Protein AF-A0A1G7SC97-F1 (afdb_monomer_lite)

pLDDT: mean 84.57, std 20.46, range [35.0, 98.56]

Structure (mmCIF, N/CA/C/O backbone):
data_AF-A0A1G7SC97-F1
#
_entry.id   AF-A0A1G7SC97-F1
#
loop_
_atom_site.group_PDB
_atom_site.id
_atom_site.type_symbol
_atom_site.label_atom_id
_atom_site.label_alt_id
_atom_site.label_comp_id
_atom_site.label_asym_id
_atom_site.label_entity_id
_atom_site.label_seq_id
_atom_site.pdbx_PDB_ins_code
_atom_site.Cartn_x
_atom_site.Cartn_y
_atom_site.Cartn_z
_atom_site.occupancy
_atom_site.B_iso_or_equiv
_atom_site.auth_seq_id
_atom_site.auth_comp_id
_atom_site.auth_asym_id
_atom_site.auth_atom_id
_atom_site.pdbx_PDB_model_num
ATOM 1 N N . MET A 1 1 ? -31.244 -41.397 -65.726 1.00 45.50 1 MET A N 1
ATOM 2 C CA . MET A 1 1 ? -30.270 -41.874 -66.732 1.00 45.50 1 MET A CA 1
ATOM 3 C C . MET A 1 1 ? -29.448 -40.687 -67.194 1.00 45.50 1 MET A C 1
ATOM 5 O O . MET A 1 1 ? -30.045 -39.699 -67.590 1.00 45.50 1 MET A O 1
ATOM 9 N N . GLY A 1 2 ? -28.119 -40.789 -67.113 1.00 42.47 2 GLY A N 1
ATOM 10 C CA . GLY A 1 2 ? -27.189 -39.851 -67.749 1.00 42.47 2 GLY A CA 1
ATOM 11 C C . GLY A 1 2 ? -26.474 -38.883 -66.805 1.00 42.47 2 GLY A C 1
ATOM 12 O O . GLY A 1 2 ? -26.835 -37.718 -66.735 1.00 42.47 2 GLY A O 1
ATOM 13 N N . ALA A 1 3 ? -25.412 -39.345 -66.145 1.00 48.16 3 ALA A N 1
ATOM 14 C CA . ALA A 1 3 ? -24.219 -38.509 -65.983 1.00 48.16 3 ALA A CA 1
ATOM 15 C C . ALA A 1 3 ? -23.240 -38.919 -67.090 1.00 48.16 3 ALA A C 1
ATOM 17 O O . ALA A 1 3 ? -23.137 -40.118 -67.371 1.00 48.16 3 ALA A O 1
ATOM 18 N N . PRO A 1 4 ? -22.608 -37.966 -67.789 1.00 48.81 4 PRO A N 1
ATOM 19 C CA . PRO A 1 4 ? -21.133 -37.889 -67.763 1.00 48.81 4 PRO A CA 1
ATOM 20 C C . PRO A 1 4 ? -20.636 -36.432 -68.017 1.00 48.81 4 PRO A C 1
ATOM 22 O O . PRO A 1 4 ? -21.432 -35.579 -68.378 1.00 48.81 4 PRO A O 1
ATOM 25 N N . VAL A 1 5 ? -19.383 -35.974 -67.915 1.00 43.50 5 VAL A N 1
ATOM 26 C CA . VAL A 1 5 ? -18.067 -36.399 -67.404 1.00 43.50 5 VAL A CA 1
ATOM 27 C C . VAL A 1 5 ? -17.163 -35.144 -67.414 1.00 43.50 5 VAL A C 1
ATOM 29 O O . VAL A 1 5 ? -17.285 -34.298 -68.290 1.00 43.50 5 VAL A O 1
ATOM 32 N N . ARG A 1 6 ? -16.216 -35.095 -66.467 1.00 40.78 6 ARG A N 1
ATOM 33 C CA . ARG A 1 6 ? -14.830 -34.573 -66.552 1.00 40.78 6 ARG A CA 1
ATOM 34 C C . ARG A 1 6 ? -14.534 -33.266 -67.325 1.00 40.78 6 ARG A C 1
ATOM 36 O O . ARG A 1 6 ? -14.323 -33.284 -68.528 1.00 40.78 6 ARG A O 1
ATOM 43 N N . GLY A 1 7 ? -14.180 -32.242 -66.541 1.00 35.00 7 GLY A N 1
ATOM 44 C CA . GLY A 1 7 ? -12.769 -31.904 -66.288 1.00 35.00 7 GLY A CA 1
ATOM 45 C C . GLY A 1 7 ? -12.198 -30.689 -67.020 1.00 35.00 7 GLY A C 1
ATOM 46 O O . GLY A 1 7 ? -12.177 -30.687 -68.240 1.00 35.00 7 GLY A O 1
ATOM 47 N N . LEU A 1 8 ? -11.605 -29.736 -66.281 1.00 45.12 8 LEU A N 1
ATOM 48 C CA . LEU A 1 8 ? -10.393 -29.025 -66.715 1.00 45.12 8 LEU A CA 1
ATOM 49 C C . LEU A 1 8 ? -9.742 -28.201 -65.581 1.00 45.12 8 LEU A C 1
ATOM 51 O O . LEU A 1 8 ? -10.321 -27.250 -65.080 1.00 45.12 8 LEU A O 1
ATOM 55 N N . ARG A 1 9 ? -8.504 -28.597 -65.262 1.00 41.25 9 ARG A N 1
ATOM 56 C CA . ARG A 1 9 ? -7.301 -27.789 -64.973 1.00 41.25 9 ARG A CA 1
ATOM 57 C C . ARG A 1 9 ? -7.308 -26.752 -63.841 1.00 41.25 9 ARG A C 1
ATOM 59 O O . ARG A 1 9 ? -7.982 -25.733 -63.870 1.00 41.25 9 ARG A O 1
ATOM 66 N N . SER A 1 10 ? -6.366 -26.997 -62.933 1.00 38.25 10 SER A N 1
ATOM 67 C CA . SER A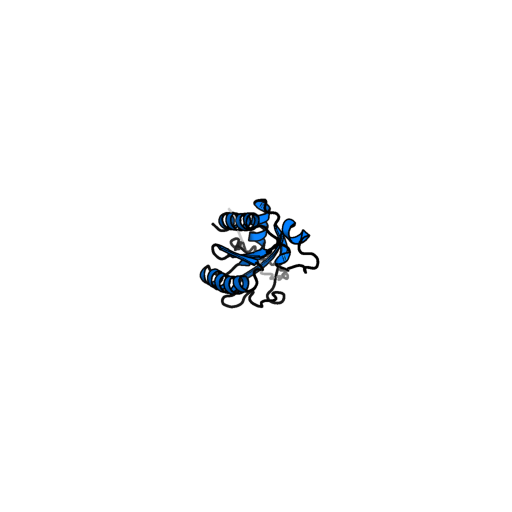 1 10 ? -5.750 -26.068 -61.994 1.00 38.25 10 SER A CA 1
ATOM 68 C C . SER A 1 10 ? -5.490 -24.679 -62.582 1.00 38.25 10 SER A C 1
ATOM 70 O O . SER A 1 10 ? -4.837 -24.552 -63.617 1.00 38.25 10 SER A O 1
ATOM 72 N N . ALA A 1 11 ? -5.878 -23.652 -61.834 1.00 43.97 11 ALA A N 1
ATOM 73 C CA . ALA A 1 11 ? -5.220 -22.356 -61.839 1.00 43.97 11 ALA A CA 1
ATOM 74 C C . ALA A 1 11 ? -4.991 -21.957 -60.378 1.00 43.97 11 ALA A C 1
ATOM 76 O O . ALA A 1 11 ? -5.922 -21.656 -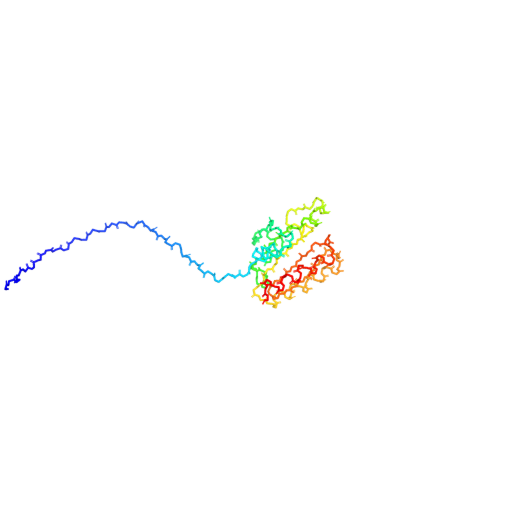59.636 1.00 43.97 11 ALA A O 1
ATOM 77 N N . VAL A 1 12 ? -3.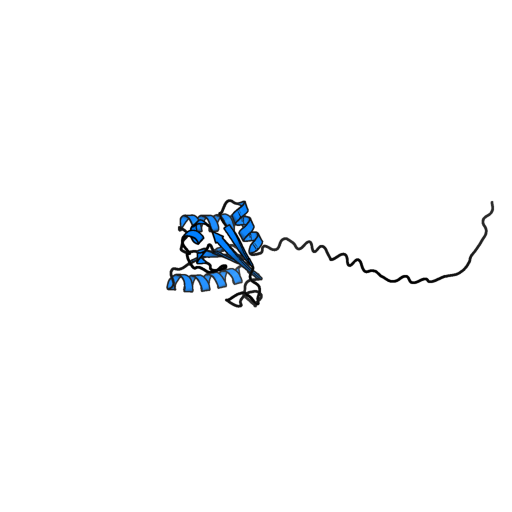729 -22.032 -59.964 1.00 39.34 12 VAL A N 1
ATOM 78 C CA . VAL A 1 12 ? -3.233 -21.388 -58.752 1.00 39.34 12 VAL A CA 1
ATOM 79 C C . VAL A 1 12 ? -3.274 -19.888 -59.019 1.00 39.34 12 VAL A C 1
ATOM 81 O O . VAL A 1 12 ? -2.605 -19.413 -59.932 1.00 39.34 12 VAL A O 1
ATOM 84 N N . VAL A 1 13 ? -4.034 -19.146 -58.220 1.00 38.53 13 VAL A N 1
ATOM 85 C CA . VAL A 1 13 ? -3.832 -17.706 -58.057 1.00 38.53 13 VAL A CA 1
ATOM 86 C C . VAL A 1 13 ? -3.667 -17.463 -56.568 1.00 38.53 13 VAL A C 1
ATOM 88 O O . VAL A 1 13 ? -4.617 -17.532 -55.792 1.00 38.53 13 VAL A O 1
ATOM 91 N N . ALA A 1 14 ? -2.416 -17.237 -56.177 1.00 37.06 14 ALA A N 1
ATOM 92 C CA . ALA A 1 14 ? -2.077 -16.656 -54.896 1.00 37.06 14 ALA A CA 1
ATOM 93 C C . ALA A 1 14 ? -2.588 -15.210 -54.880 1.00 37.06 14 ALA A C 1
ATOM 95 O O . ALA A 1 14 ? -2.211 -14.416 -55.741 1.00 37.06 14 ALA A O 1
ATOM 96 N N . VAL A 1 15 ? -3.417 -14.867 -53.896 1.00 40.69 15 VAL A N 1
ATOM 97 C CA . VAL A 1 15 ? -3.619 -13.474 -53.499 1.00 40.69 15 VAL A CA 1
ATOM 98 C C . VAL A 1 15 ? -3.151 -13.321 -52.060 1.00 40.69 15 VAL A C 1
ATOM 100 O O . VAL A 1 15 ? -3.475 -14.105 -51.172 1.00 40.69 15 VAL A O 1
ATOM 103 N N . VAL A 1 16 ? -2.301 -12.315 -51.932 1.00 38.59 16 VAL A N 1
ATOM 104 C CA . VAL A 1 16 ? -1.516 -11.846 -50.802 1.00 38.59 16 VAL A CA 1
ATOM 105 C C . VAL A 1 16 ? -2.351 -11.646 -49.535 1.00 38.59 16 VAL A C 1
ATOM 107 O O . VAL A 1 16 ? -3.460 -11.120 -49.566 1.00 38.59 16 VAL A O 1
ATOM 110 N N . ALA A 1 17 ? -1.754 -12.042 -48.413 1.00 42.88 17 ALA A N 1
ATOM 111 C CA . ALA A 1 17 ? -2.237 -11.816 -47.064 1.00 42.88 17 ALA A CA 1
ATOM 112 C C . ALA A 1 17 ? -2.363 -10.320 -46.732 1.00 42.88 17 ALA A C 1
ATOM 114 O O . ALA A 1 17 ? -1.406 -9.562 -46.879 1.00 42.88 17 ALA A O 1
ATOM 115 N N . VAL A 1 18 ? -3.496 -9.929 -46.151 1.00 48.12 18 VAL A N 1
ATOM 116 C CA . VAL A 1 18 ? -3.516 -8.879 -45.130 1.00 48.12 18 VAL A CA 1
ATOM 117 C C . VAL A 1 18 ? -3.868 -9.586 -43.835 1.00 48.12 18 VAL A C 1
ATOM 119 O O . VAL A 1 18 ? -4.987 -10.060 -43.645 1.00 48.12 18 VAL A O 1
ATOM 122 N N . GLY A 1 19 ? -2.851 -9.747 -42.994 1.00 44.97 19 GLY A N 1
ATOM 123 C CA . GLY A 1 19 ? -2.968 -10.375 -41.693 1.00 44.97 19 GLY A CA 1
ATOM 124 C C . GLY A 1 19 ? -3.908 -9.576 -40.806 1.00 44.97 19 GLY A C 1
ATOM 125 O O . GLY A 1 19 ? -3.513 -8.578 -40.211 1.00 44.97 19 GLY A O 1
ATOM 126 N N . ALA A 1 20 ? -5.135 -10.061 -40.655 1.00 48.06 20 ALA A N 1
ATOM 127 C CA . ALA A 1 20 ? -5.854 -9.869 -39.413 1.00 48.06 20 ALA A CA 1
ATOM 128 C C . ALA A 1 20 ? -5.168 -10.775 -38.386 1.00 48.06 20 ALA A C 1
ATOM 130 O O . ALA A 1 20 ? -5.556 -11.926 -38.186 1.00 48.06 20 ALA A O 1
ATOM 131 N N . VAL A 1 21 ? -4.093 -10.270 -37.773 1.00 46.00 21 VAL A N 1
ATOM 132 C CA . VAL A 1 21 ? -3.677 -10.776 -36.470 1.00 46.00 21 VAL A CA 1
ATOM 133 C C . VAL A 1 21 ? -4.842 -10.430 -35.555 1.00 46.00 21 VAL A C 1
ATOM 135 O O . VAL A 1 21 ? -4.953 -9.313 -35.058 1.00 46.00 21 VAL A O 1
ATOM 138 N N . PHE A 1 22 ? -5.768 -11.378 -35.419 1.00 45.94 22 PHE A N 1
ATOM 139 C CA . PHE A 1 22 ? -6.645 -11.463 -34.269 1.00 45.94 22 PHE A CA 1
ATOM 140 C C . PHE A 1 22 ? -5.704 -11.552 -33.075 1.00 45.94 22 PHE A C 1
ATOM 142 O O . PHE A 1 22 ? -5.200 -12.624 -32.741 1.00 45.94 22 PHE A O 1
ATOM 149 N N . GLY A 1 23 ? -5.365 -10.379 -32.535 1.00 41.88 23 GLY A N 1
ATOM 150 C CA . GLY A 1 23 ? -4.633 -10.247 -31.297 1.00 41.88 23 GLY A CA 1
ATOM 151 C C . GLY A 1 23 ? -5.372 -11.100 -30.293 1.00 41.88 23 GLY A C 1
ATOM 152 O O . GLY A 1 23 ? -6.559 -10.887 -30.047 1.00 41.88 23 GLY A O 1
ATOM 153 N N . LEU A 1 24 ? -4.675 -12.136 -29.846 1.00 47.09 24 LEU A N 1
ATOM 154 C CA . LEU A 1 24 ? -5.107 -13.077 -28.842 1.00 47.09 24 LEU A CA 1
ATOM 155 C C . LEU A 1 24 ? -5.832 -12.286 -27.748 1.00 47.09 24 LEU A C 1
ATOM 157 O O . LEU A 1 24 ? -5.212 -11.490 -27.043 1.00 47.09 24 LEU A O 1
ATOM 161 N N . VAL A 1 25 ? -7.145 -12.483 -27.624 1.00 57.06 25 VAL A N 1
ATOM 162 C CA . VAL A 1 25 ? -7.830 -12.208 -26.367 1.00 57.06 25 VAL A CA 1
ATOM 163 C C . VAL A 1 25 ? -7.205 -13.190 -25.389 1.00 57.06 25 VAL A C 1
ATOM 165 O O . VAL A 1 25 ? -7.610 -14.347 -25.292 1.00 57.06 25 VAL A O 1
ATOM 168 N N . ALA A 1 26 ? -6.138 -12.749 -24.729 1.00 44.56 26 ALA A N 1
ATOM 169 C CA . ALA A 1 26 ? -5.706 -13.365 -23.502 1.00 44.56 26 ALA A CA 1
ATOM 170 C C . ALA A 1 26 ? -6.819 -13.057 -22.504 1.00 44.56 26 ALA A C 1
ATOM 172 O O . ALA A 1 26 ? -6.861 -11.994 -21.893 1.00 44.56 26 ALA A O 1
ATOM 173 N N . CYS A 1 27 ? -7.751 -13.995 -22.368 1.00 46.94 27 CYS A N 1
ATOM 174 C CA . CYS A 1 27 ? -8.428 -14.196 -21.104 1.00 46.94 27 CYS A CA 1
ATOM 175 C C . CYS A 1 27 ? -7.331 -14.634 -20.122 1.00 46.94 27 CYS A C 1
ATOM 177 O O . CYS A 1 27 ? -7.118 -15.824 -19.899 1.00 46.94 27 CYS A O 1
ATOM 179 N N . GLY A 1 28 ? -6.528 -13.681 -19.644 1.00 41.12 28 GLY A N 1
ATOM 180 C CA . GLY A 1 28 ? -5.741 -13.893 -18.446 1.00 41.12 28 GLY A CA 1
ATOM 181 C C . GLY A 1 28 ? -6.755 -14.033 -17.328 1.00 41.12 28 GLY A C 1
ATOM 182 O O . GLY A 1 28 ? -7.657 -13.206 -17.230 1.00 41.12 28 GLY A O 1
ATOM 183 N N . ALA A 1 29 ? -6.668 -15.093 -16.528 1.00 46.06 29 ALA A N 1
ATOM 184 C CA . ALA A 1 29 ? -7.279 -15.054 -15.207 1.00 46.06 29 ALA A CA 1
ATOM 185 C C . ALA A 1 29 ? -6.912 -13.699 -14.589 1.00 46.06 29 ALA A C 1
ATOM 187 O O . ALA A 1 29 ? -5.736 -13.345 -14.676 1.00 46.06 29 ALA A O 1
ATOM 188 N N . ASP A 1 30 ? -7.891 -12.941 -14.087 1.00 52.81 30 ASP A N 1
ATOM 189 C CA . ASP A 1 30 ? -7.699 -11.632 -13.459 1.00 52.81 30 ASP A CA 1
ATOM 190 C C . ASP A 1 30 ? -6.642 -11.755 -12.350 1.00 52.81 30 ASP A C 1
ATOM 192 O O . ASP A 1 30 ? -6.948 -12.036 -11.191 1.00 52.81 30 ASP A O 1
ATOM 196 N N . SER A 1 31 ? -5.365 -11.650 -12.715 1.00 72.06 31 SER A N 1
ATOM 197 C CA . SER A 1 31 ? -4.263 -11.743 -11.779 1.00 72.06 31 SER A CA 1
ATOM 198 C C . SER A 1 31 ? -4.341 -10.477 -10.960 1.00 72.06 31 SER A C 1
ATOM 200 O O . SER A 1 31 ? -4.224 -9.383 -11.513 1.00 72.06 31 SER A O 1
ATOM 202 N N . LEU A 1 32 ? -4.598 -10.631 -9.665 1.00 90.19 32 LEU A N 1
ATOM 203 C CA . LEU A 1 32 ? -4.684 -9.512 -8.747 1.00 90.19 32 LEU A CA 1
ATOM 204 C C . LEU A 1 32 ? -3.413 -8.661 -8.877 1.00 90.19 32 LEU A C 1
ATOM 206 O O . LEU A 1 32 ? -2.325 -9.119 -8.541 1.00 90.19 32 LEU A O 1
ATOM 210 N N . ASP A 1 33 ? -3.554 -7.430 -9.362 1.00 95.31 33 ASP A N 1
ATOM 211 C CA . ASP A 1 33 ? -2.473 -6.453 -9.433 1.00 95.31 33 ASP A CA 1
ATOM 212 C C . ASP A 1 33 ? -2.759 -5.251 -8.518 1.00 95.31 33 ASP A C 1
ATOM 214 O O . ASP A 1 33 ? -3.842 -5.100 -7.942 1.00 95.31 33 ASP A O 1
ATOM 218 N N . GLY A 1 34 ? -1.763 -4.382 -8.342 1.00 96.94 34 GLY A N 1
ATOM 219 C CA . GLY A 1 34 ? -1.887 -3.224 -7.463 1.00 96.94 34 GLY A CA 1
ATOM 220 C C . GLY A 1 34 ? -3.004 -2.261 -7.877 1.00 96.94 34 GLY A C 1
ATOM 221 O O . GLY A 1 34 ? -3.604 -1.629 -7.007 1.00 96.94 34 GLY A O 1
ATOM 222 N N . ALA A 1 35 ? -3.320 -2.152 -9.172 1.00 97.12 35 ALA A N 1
ATOM 223 C CA . ALA A 1 35 ? -4.377 -1.268 -9.654 1.00 97.12 35 ALA A CA 1
ATOM 224 C C . ALA A 1 35 ? -5.759 -1.844 -9.319 1.00 97.12 35 ALA A C 1
ATOM 226 O O . ALA A 1 35 ? -6.614 -1.113 -8.816 1.00 97.12 35 ALA A O 1
ATOM 227 N N . ALA A 1 36 ? -5.944 -3.153 -9.503 1.00 97.31 36 ALA A N 1
ATOM 228 C CA . ALA A 1 36 ? -7.158 -3.875 -9.139 1.00 97.31 36 ALA A CA 1
ATOM 229 C C . ALA A 1 36 ? -7.441 -3.795 -7.629 1.00 97.31 36 ALA A C 1
ATOM 231 O O . ALA A 1 36 ? -8.583 -3.579 -7.220 1.00 97.31 36 ALA A O 1
ATOM 232 N N . VAL A 1 37 ? -6.408 -3.888 -6.783 1.00 98.19 37 VAL A N 1
ATOM 233 C CA . VAL A 1 37 ? -6.558 -3.705 -5.327 1.00 98.19 37 VAL A CA 1
ATOM 234 C C . VAL A 1 37 ? -7.018 -2.283 -4.988 1.00 98.19 37 VAL A C 1
ATOM 236 O O . VAL A 1 37 ? -7.945 -2.114 -4.193 1.00 98.19 37 VAL A O 1
ATOM 239 N N . VAL A 1 38 ? -6.409 -1.254 -5.592 1.00 98.31 38 VAL A N 1
ATOM 240 C CA . VAL A 1 38 ? -6.810 0.145 -5.355 1.00 98.31 38 VAL A CA 1
ATOM 241 C C . VAL A 1 38 ? -8.244 0.392 -5.822 1.00 98.31 38 VAL A C 1
ATOM 243 O O . VAL A 1 38 ? -9.021 0.999 -5.090 1.00 98.31 38 VAL A O 1
ATOM 246 N N . GLU A 1 39 ? -8.629 -0.125 -6.989 1.00 97.69 39 GLU A N 1
ATOM 247 C CA . GLU A 1 39 ? -10.010 -0.050 -7.472 1.00 97.69 39 GLU A CA 1
ATOM 248 C C . GLU A 1 39 ? -10.981 -0.767 -6.516 1.00 97.69 39 GLU A C 1
ATOM 250 O O . GLU A 1 39 ? -12.073 -0.267 -6.234 1.00 97.69 39 GLU A O 1
ATOM 255 N N . GLY A 1 40 ? -10.574 -1.913 -5.964 1.00 97.81 40 GLY A N 1
ATOM 256 C CA . GLY A 1 40 ? -11.318 -2.637 -4.937 1.00 97.81 40 GLY A CA 1
ATOM 257 C C . GLY A 1 40 ? -11.567 -1.792 -3.686 1.00 97.81 40 GLY A C 1
ATOM 258 O O . GLY A 1 40 ? -12.689 -1.776 -3.172 1.00 97.81 40 GLY A O 1
ATOM 259 N N . PHE A 1 41 ? -10.567 -1.030 -3.227 1.00 98.44 41 PHE A N 1
ATOM 260 C CA . PHE A 1 41 ? -10.746 -0.077 -2.128 1.00 98.44 41 PHE A CA 1
ATOM 261 C C . PHE A 1 41 ? -11.803 0.979 -2.465 1.00 98.44 41 PHE A C 1
ATOM 263 O O . PHE A 1 41 ? -12.722 1.188 -1.668 1.00 98.44 41 PHE A O 1
ATOM 270 N N . SER A 1 42 ? -11.726 1.594 -3.650 1.00 97.88 42 SER A N 1
ATOM 271 C CA . SER A 1 42 ? -12.699 2.600 -4.096 1.00 97.88 42 SER A CA 1
ATOM 272 C C . SER A 1 42 ? -14.117 2.026 -4.174 1.00 97.88 42 SER A C 1
ATOM 274 O O . SER A 1 42 ? -15.059 2.614 -3.642 1.00 97.88 42 SER A O 1
ATOM 276 N N . LYS A 1 43 ? -14.281 0.837 -4.773 1.00 97.88 43 LYS A N 1
ATOM 277 C CA . LYS A 1 43 ? -15.573 0.133 -4.899 1.00 97.88 43 LYS A CA 1
ATOM 278 C C . LYS A 1 43 ? -16.199 -0.211 -3.544 1.00 97.88 43 LYS A C 1
ATOM 280 O O . LYS A 1 43 ? -17.420 -0.289 -3.434 1.00 97.88 43 LYS A O 1
ATOM 285 N N . LYS A 1 44 ? -15.379 -0.400 -2.508 1.00 97.81 44 LYS A N 1
ATOM 286 C CA . LYS A 1 44 ? -15.809 -0.642 -1.121 1.00 97.81 44 LYS A CA 1
ATOM 287 C C . LYS A 1 44 ? -16.004 0.647 -0.309 1.00 97.81 44 LYS A C 1
ATOM 289 O O . LYS A 1 44 ? -16.282 0.575 0.886 1.00 97.81 44 LYS A O 1
ATOM 294 N N . GLY A 1 45 ? -15.904 1.817 -0.943 1.00 97.62 45 GLY A N 1
ATOM 295 C CA . GLY A 1 45 ? -16.200 3.115 -0.335 1.00 97.62 45 GLY A CA 1
ATOM 296 C C . GLY A 1 45 ? -15.027 3.760 0.404 1.00 97.62 45 GLY A C 1
ATOM 297 O O . GLY A 1 45 ? -15.232 4.739 1.124 1.00 97.62 45 GLY A O 1
ATOM 298 N N . LEU A 1 46 ? -13.804 3.242 0.253 1.00 98.19 46 LEU A N 1
ATOM 299 C CA . LEU A 1 46 ? -12.613 3.944 0.729 1.00 98.19 46 LEU A CA 1
ATOM 300 C C . LEU A 1 46 ? -12.226 5.044 -0.269 1.00 98.19 46 LEU A C 1
ATOM 302 O O . LEU A 1 46 ? -12.337 4.834 -1.476 1.00 98.19 46 LEU A O 1
ATOM 306 N N . PRO A 1 47 ? -11.741 6.207 0.194 1.00 97.44 47 PRO A N 1
ATOM 307 C CA . PRO A 1 47 ? -11.395 7.325 -0.679 1.00 97.44 47 PRO A CA 1
ATOM 308 C C . PRO A 1 47 ? -10.015 7.135 -1.332 1.00 97.44 47 PRO A C 1
ATOM 310 O O . PRO A 1 47 ? -9.183 8.031 -1.281 1.00 97.44 47 PRO A O 1
ATOM 313 N N . ALA A 1 48 ? -9.763 5.960 -1.909 1.00 97.56 48 ALA A N 1
ATOM 314 C CA . ALA A 1 48 ? -8.519 5.623 -2.585 1.00 97.56 48 ALA A CA 1
ATOM 315 C C . ALA A 1 48 ? -8.639 5.900 -4.086 1.00 97.56 48 ALA A C 1
ATOM 317 O O . ALA A 1 48 ? -9.560 5.403 -4.731 1.00 97.56 48 ALA A O 1
ATOM 318 N N . THR A 1 49 ? -7.689 6.641 -4.650 1.00 97.38 49 THR A N 1
ATOM 319 C CA . THR A 1 49 ? -7.620 6.911 -6.093 1.00 97.38 49 THR A CA 1
ATOM 320 C C . THR A 1 49 ? -6.217 6.608 -6.590 1.00 97.38 49 THR A C 1
ATOM 322 O O . THR A 1 49 ? -5.262 7.219 -6.111 1.00 97.38 49 THR A O 1
ATOM 325 N N . ALA A 1 50 ? -6.066 5.692 -7.549 1.00 97.31 50 ALA A N 1
ATOM 326 C CA . ALA A 1 50 ? -4.765 5.398 -8.150 1.00 97.31 50 ALA A CA 1
ATOM 327 C C . ALA A 1 50 ? -4.154 6.667 -8.772 1.00 97.31 50 ALA A C 1
ATOM 329 O O . ALA A 1 50 ? -4.838 7.435 -9.447 1.00 97.31 50 ALA A O 1
ATOM 330 N N . THR A 1 51 ? -2.862 6.893 -8.536 1.00 96.44 51 THR A N 1
ATOM 331 C CA . THR A 1 51 ? -2.145 8.097 -8.996 1.00 96.44 51 THR A CA 1
ATOM 332 C C . THR A 1 51 ? -0.906 7.786 -9.815 1.00 96.44 51 THR A C 1
ATOM 334 O O . THR A 1 51 ? -0.610 8.535 -10.742 1.00 96.44 51 THR A O 1
ATOM 337 N N . VAL A 1 52 ? -0.178 6.715 -9.491 1.00 97.44 52 VAL A N 1
ATOM 338 C CA . VAL A 1 52 ? 1.019 6.285 -10.224 1.00 97.44 52 VAL A CA 1
ATOM 339 C C . VAL A 1 52 ? 1.015 4.771 -10.302 1.00 97.44 52 VAL A C 1
ATOM 341 O O . VAL A 1 52 ? 0.962 4.109 -9.271 1.00 97.44 52 VAL A O 1
ATOM 344 N N . THR A 1 53 ? 1.118 4.233 -11.513 1.00 97.62 53 THR A N 1
ATOM 345 C CA . THR A 1 53 ? 1.474 2.827 -11.730 1.00 97.62 53 THR A CA 1
ATOM 346 C C . THR A 1 53 ? 2.960 2.783 -12.044 1.00 97.62 53 THR A C 1
ATOM 348 O O . THR A 1 53 ? 3.411 3.444 -12.981 1.00 97.62 53 THR A O 1
ATOM 351 N N . PHE A 1 54 ? 3.732 2.070 -11.230 1.00 96.69 54 PHE A N 1
ATOM 352 C CA . PHE A 1 54 ? 5.179 2.011 -11.398 1.00 96.69 54 PHE A CA 1
ATOM 353 C C . PHE A 1 54 ? 5.564 0.957 -12.436 1.00 96.69 54 PHE A C 1
ATOM 355 O O . PHE A 1 54 ? 4.924 -0.083 -12.562 1.00 96.69 54 PHE A O 1
ATOM 362 N N . THR A 1 55 ? 6.652 1.226 -13.151 1.00 97.06 55 THR A N 1
ATOM 363 C CA . THR A 1 55 ? 7.352 0.270 -14.012 1.00 97.06 55 THR A CA 1
ATOM 364 C C . THR A 1 55 ? 8.711 -0.052 -13.392 1.00 97.06 55 THR A C 1
ATOM 366 O O . THR A 1 55 ? 9.140 0.611 -12.446 1.00 97.06 55 THR A O 1
ATOM 369 N N . ALA A 1 56 ? 9.434 -1.040 -13.927 1.00 96.06 56 ALA A N 1
ATOM 370 C CA . ALA A 1 56 ? 10.776 -1.366 -13.434 1.00 96.06 56 ALA A CA 1
ATOM 371 C C . ALA A 1 56 ? 11.730 -0.158 -13.559 1.00 96.06 56 ALA A C 1
ATOM 373 O O . ALA A 1 56 ? 12.635 0.051 -12.747 1.00 96.06 56 ALA A O 1
ATOM 374 N N . GLU A 1 57 ? 11.484 0.693 -14.555 1.00 96.81 57 GLU A N 1
ATOM 375 C CA . GLU A 1 57 ? 12.247 1.910 -14.814 1.00 96.81 57 GLU A CA 1
ATOM 376 C C . GLU A 1 57 ? 11.887 3.051 -13.857 1.00 96.81 57 GLU A C 1
ATOM 378 O O . GLU A 1 57 ? 12.777 3.798 -13.449 1.00 96.81 57 GLU A O 1
ATOM 383 N N . THR A 1 58 ? 10.620 3.178 -13.455 1.00 95.75 58 THR A N 1
ATOM 384 C CA . THR A 1 58 ? 10.149 4.292 -12.613 1.00 95.75 58 THR A CA 1
ATOM 385 C C . THR A 1 58 ? 10.060 3.953 -11.129 1.00 95.75 58 THR A C 1
ATOM 387 O O . THR A 1 58 ? 9.974 4.869 -10.313 1.00 95.75 58 THR A O 1
ATOM 390 N N . ASP A 1 59 ? 10.130 2.673 -10.751 1.00 95.62 59 ASP A N 1
ATOM 391 C CA . ASP A 1 59 ? 10.161 2.266 -9.349 1.00 95.62 59 ASP A CA 1
ATOM 392 C C . ASP A 1 59 ? 11.449 2.771 -8.668 1.00 95.62 59 ASP A C 1
ATOM 394 O O . ASP A 1 59 ? 12.552 2.370 -9.069 1.00 95.62 59 ASP A O 1
ATOM 398 N N . PRO A 1 60 ? 11.342 3.634 -7.639 1.00 92.94 60 PRO A N 1
ATOM 399 C CA . PRO A 1 60 ? 12.506 4.159 -6.931 1.00 92.94 60 PRO A CA 1
ATOM 400 C C . PRO A 1 60 ? 13.261 3.080 -6.151 1.00 92.94 60 PRO A C 1
ATOM 402 O O . PRO A 1 60 ? 14.456 3.233 -5.915 1.00 92.94 60 PRO A O 1
ATOM 405 N N . GLU A 1 61 ? 12.591 1.993 -5.758 1.00 93.88 61 GLU A N 1
ATOM 406 C CA . GLU A 1 61 ? 13.224 0.917 -4.989 1.00 93.88 61 GLU A CA 1
ATOM 407 C C . GLU A 1 61 ? 13.875 -0.152 -5.872 1.00 93.88 61 GLU A C 1
ATOM 409 O O . GLU A 1 61 ? 14.635 -0.973 -5.363 1.00 93.88 61 GLU A O 1
ATOM 414 N N . LYS A 1 62 ? 13.618 -0.123 -7.186 1.00 96.56 62 LYS A N 1
ATOM 415 C CA . LYS A 1 62 ? 14.142 -1.080 -8.173 1.00 96.56 62 LYS A CA 1
ATOM 416 C C . LYS A 1 62 ? 13.855 -2.539 -7.816 1.00 96.56 62 LYS A C 1
ATOM 418 O O . LYS A 1 62 ? 14.667 -3.416 -8.091 1.00 96.56 62 LYS A O 1
ATOM 423 N N . LEU A 1 63 ? 12.692 -2.794 -7.220 1.00 96.69 63 LEU A N 1
ATOM 424 C CA . LEU A 1 63 ? 12.237 -4.128 -6.832 1.00 96.69 63 LEU A CA 1
ATOM 425 C C . LEU A 1 63 ? 11.182 -4.695 -7.787 1.00 96.69 63 LEU A C 1
ATOM 427 O O . LEU A 1 63 ? 10.983 -5.908 -7.786 1.00 96.69 63 LEU A O 1
ATOM 431 N N . LEU A 1 64 ? 10.522 -3.862 -8.601 1.00 96.81 64 LEU A N 1
ATOM 432 C CA . LEU A 1 64 ? 9.503 -4.343 -9.537 1.00 96.81 64 LEU A CA 1
ATOM 433 C C . LEU A 1 64 ? 10.098 -5.340 -10.550 1.00 96.81 64 LEU A C 1
ATOM 435 O O . LEU A 1 64 ? 11.038 -5.009 -11.275 1.00 96.81 64 LEU A O 1
ATOM 439 N N . GLY A 1 65 ? 9.539 -6.551 -10.601 1.00 93.88 65 GLY A N 1
ATOM 440 C CA . GLY A 1 65 ? 9.964 -7.627 -11.505 1.00 93.88 65 GLY A CA 1
ATOM 441 C C . GLY A 1 65 ? 11.291 -8.303 -11.133 1.00 93.88 65 GLY A C 1
ATOM 442 O O . GLY A 1 65 ? 11.780 -9.140 -11.889 1.00 93.88 65 GLY A O 1
ATOM 443 N N . GLN A 1 66 ? 11.893 -7.958 -9.990 1.00 95.19 66 GLN A N 1
ATOM 444 C CA . GLN A 1 66 ? 13.088 -8.637 -9.484 1.00 95.19 66 GLN A CA 1
ATOM 445 C C . GLN A 1 66 ? 12.732 -9.952 -8.781 1.00 95.19 66 GLN A C 1
ATOM 447 O O . GLN A 1 66 ? 11.636 -10.116 -8.245 1.00 95.19 66 GLN A O 1
ATOM 452 N N . SER A 1 67 ? 13.697 -10.872 -8.704 1.00 92.31 67 SER A N 1
ATOM 453 C CA . SER A 1 67 ? 13.554 -12.081 -7.883 1.00 92.31 67 SER A CA 1
ATOM 454 C C . SER A 1 67 ? 13.323 -11.708 -6.413 1.00 92.31 67 SER A C 1
ATOM 456 O O . SER A 1 67 ? 14.108 -10.965 -5.822 1.00 92.31 67 SER A O 1
ATOM 458 N N . GLY A 1 68 ? 12.221 -12.193 -5.832 1.00 87.62 68 GLY A N 1
ATOM 459 C CA . GLY A 1 68 ? 11.778 -11.836 -4.476 1.00 87.62 68 GLY A CA 1
ATOM 460 C C . GLY A 1 68 ? 11.221 -10.409 -4.332 1.00 87.62 68 GLY A C 1
ATOM 461 O O . GLY A 1 68 ? 10.976 -9.957 -3.209 1.00 87.62 68 GLY A O 1
ATOM 462 N N . GLY A 1 69 ? 11.053 -9.695 -5.447 1.00 93.56 69 GLY A N 1
ATOM 463 C CA . GLY A 1 69 ? 10.386 -8.402 -5.537 1.00 93.56 69 GLY A CA 1
ATOM 464 C C . GLY A 1 69 ? 8.881 -8.530 -5.775 1.00 93.56 69 GLY A C 1
ATOM 465 O O . GLY A 1 69 ? 8.324 -9.627 -5.780 1.00 93.56 69 GLY A O 1
ATOM 466 N N . TYR A 1 70 ? 8.223 -7.387 -5.952 1.00 97.06 70 TYR A N 1
ATOM 467 C CA . TYR A 1 70 ? 6.808 -7.331 -6.318 1.00 97.06 70 TYR A CA 1
ATOM 468 C C . TYR A 1 70 ? 6.640 -7.378 -7.841 1.00 97.06 70 TYR A C 1
ATOM 470 O O . TYR A 1 70 ? 7.491 -6.903 -8.593 1.00 97.06 70 TYR A O 1
ATOM 478 N N . GLU A 1 71 ? 5.527 -7.944 -8.291 1.00 97.31 71 GLU A N 1
ATOM 479 C CA . GLU A 1 71 ? 5.134 -8.036 -9.701 1.00 97.31 71 GLU A CA 1
ATOM 480 C C . GLU A 1 71 ? 4.378 -6.785 -10.156 1.00 97.31 71 GLU A C 1
ATOM 482 O O . GLU A 1 71 ? 4.448 -6.404 -11.322 1.00 97.31 71 GLU A O 1
ATOM 487 N N . SER A 1 72 ? 3.706 -6.100 -9.227 1.00 98.06 72 SER A N 1
ATOM 488 C CA . SER A 1 72 ? 3.042 -4.821 -9.483 1.00 98.06 72 SER A CA 1
ATOM 489 C C . SER A 1 72 ? 3.167 -3.871 -8.294 1.00 98.06 72 SER A C 1
ATOM 491 O O . SER A 1 72 ? 3.237 -4.292 -7.136 1.00 98.06 72 SER A O 1
ATOM 493 N N . LYS A 1 73 ? 3.202 -2.565 -8.584 1.00 98.19 73 LYS A N 1
ATOM 494 C CA . LYS A 1 73 ? 3.169 -1.509 -7.571 1.00 98.19 73 LYS A CA 1
ATOM 495 C C . LYS A 1 73 ? 2.389 -0.306 -8.064 1.00 98.19 73 LYS A C 1
ATOM 497 O O . LYS A 1 73 ? 2.626 0.193 -9.166 1.00 98.19 73 LYS A O 1
ATOM 502 N N . VAL A 1 74 ? 1.498 0.187 -7.213 1.00 98.38 74 VAL A N 1
ATOM 503 C CA . VAL A 1 74 ? 0.663 1.357 -7.485 1.00 98.38 74 VAL A CA 1
ATOM 504 C C . VAL A 1 74 ? 0.666 2.278 -6.274 1.00 98.38 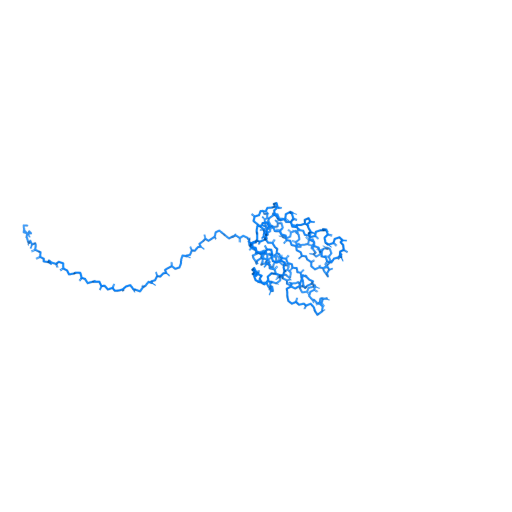74 VAL A C 1
ATOM 506 O O . VAL A 1 74 ? 0.459 1.834 -5.148 1.00 98.38 74 VAL A O 1
ATOM 509 N N . ALA A 1 75 ? 0.881 3.571 -6.499 1.00 98.12 75 ALA A N 1
ATOM 510 C CA . ALA A 1 75 ? 0.589 4.600 -5.511 1.00 98.12 75 ALA A CA 1
ATOM 511 C C . ALA A 1 75 ? -0.840 5.102 -5.691 1.00 98.12 75 ALA A C 1
ATOM 513 O O . ALA A 1 75 ? -1.2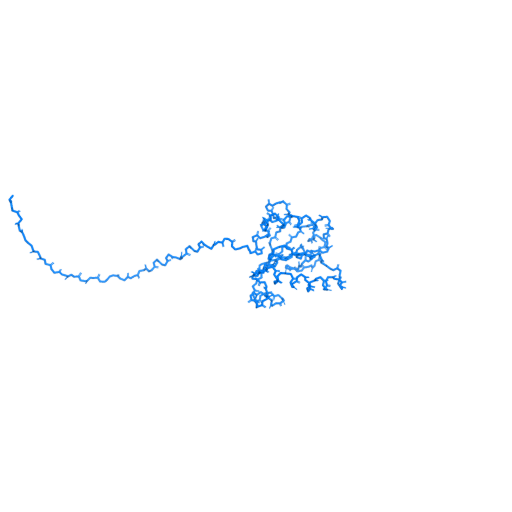99 5.331 -6.814 1.00 98.12 75 ALA A O 1
ATOM 514 N N . PHE A 1 76 ? -1.515 5.368 -4.583 1.00 98.19 76 PHE A N 1
ATOM 515 C CA . PHE A 1 76 ? -2.831 5.978 -4.562 1.00 98.19 76 PHE A CA 1
ATOM 516 C C . PHE A 1 76 ? -2.862 7.162 -3.596 1.00 98.19 76 PHE A C 1
ATOM 518 O O . PHE A 1 76 ? -2.110 7.222 -2.622 1.00 98.19 76 PHE A O 1
ATOM 525 N N . ALA A 1 77 ? -3.747 8.108 -3.882 1.00 96.62 77 ALA A N 1
ATOM 526 C CA . ALA A 1 77 ? -4.059 9.205 -2.987 1.00 96.62 77 ALA A CA 1
ATOM 527 C C . ALA A 1 77 ? -5.279 8.852 -2.137 1.00 96.62 77 ALA A C 1
ATOM 529 O O . ALA A 1 77 ? -6.225 8.232 -2.626 1.00 96.62 77 ALA A O 1
ATOM 530 N N . ASP A 1 78 ? -5.252 9.301 -0.886 1.00 97.12 78 ASP A N 1
ATOM 531 C CA . ASP A 1 78 ? -6.413 9.383 -0.009 1.00 97.12 78 ASP A CA 1
ATOM 532 C C . ASP A 1 78 ? -6.646 10.859 0.290 1.00 97.12 78 ASP A C 1
ATOM 534 O O . ASP A 1 78 ? -5.771 11.514 0.855 1.00 97.12 78 ASP A O 1
ATOM 538 N N . GLU A 1 79 ? -7.800 11.416 -0.085 1.00 93.00 79 GLU A N 1
ATOM 539 C CA . GLU A 1 79 ? -8.039 12.860 0.062 1.00 93.00 79 GLU A CA 1
ATOM 540 C C . GLU A 1 79 ? -7.889 13.368 1.507 1.00 93.00 79 GLU A C 1
ATOM 542 O O . GLU A 1 79 ? -7.579 14.541 1.728 1.00 93.00 79 GLU A O 1
ATOM 547 N N . ARG A 1 80 ? -8.056 12.494 2.507 1.00 95.38 80 ARG A N 1
ATOM 548 C CA . ARG A 1 80 ? -7.876 12.829 3.925 1.00 95.38 80 ARG A CA 1
ATOM 549 C C . ARG A 1 80 ? -6.397 13.004 4.273 1.00 95.38 80 ARG A C 1
ATOM 551 O O . ARG A 1 80 ? -6.072 13.884 5.069 1.00 95.38 80 ARG A O 1
ATOM 558 N N . ALA A 1 81 ? -5.522 12.201 3.667 1.00 93.81 81 ALA A N 1
ATOM 559 C CA . ALA A 1 81 ? -4.072 12.292 3.814 1.00 93.81 81 ALA A CA 1
ATOM 560 C C . ALA A 1 81 ? -3.477 13.386 2.911 1.00 93.81 81 ALA A C 1
ATOM 562 O O . ALA A 1 81 ? -2.719 14.232 3.380 1.00 93.81 81 ALA A O 1
ATOM 563 N N . ALA A 1 82 ? -3.882 13.440 1.639 1.00 88.69 82 ALA A N 1
ATOM 564 C CA . ALA A 1 82 ? -3.371 14.387 0.648 1.00 88.69 82 ALA A CA 1
ATOM 565 C C . ALA A 1 82 ? -3.524 15.857 1.081 1.00 88.69 82 ALA A C 1
ATOM 567 O O . ALA A 1 82 ? -2.618 16.658 0.866 1.00 88.69 82 ALA A O 1
ATOM 568 N N . ARG A 1 83 ? -4.629 16.212 1.760 1.00 87.12 83 ARG A N 1
ATOM 569 C CA . ARG A 1 83 ? -4.852 17.565 2.316 1.00 87.12 83 ARG A CA 1
ATOM 570 C C . ARG A 1 83 ? -3.798 17.984 3.350 1.00 87.12 83 ARG A C 1
ATOM 572 O O . ARG A 1 83 ? -3.573 19.177 3.529 1.00 87.12 83 ARG A O 1
ATOM 579 N N . LYS A 1 84 ? -3.179 17.022 4.035 1.00 87.44 84 LYS A N 1
ATOM 580 C CA . LYS A 1 84 ? -2.144 17.241 5.057 1.00 87.44 84 LYS A CA 1
ATOM 581 C C . LYS A 1 84 ? -0.731 17.135 4.474 1.00 87.44 84 LYS A C 1
ATOM 583 O O . LYS A 1 84 ? 0.197 17.752 4.982 1.00 87.44 84 LYS A O 1
ATOM 588 N N . ALA A 1 85 ? -0.585 16.424 3.360 1.00 84.44 85 ALA A N 1
ATOM 589 C CA . ALA A 1 85 ? 0.671 16.186 2.660 1.00 84.44 85 ALA A CA 1
ATOM 590 C C . ALA A 1 85 ? 1.085 17.339 1.716 1.00 84.44 85 ALA A C 1
ATOM 592 O O . ALA A 1 85 ? 1.442 17.108 0.555 1.00 84.44 85 ALA A O 1
ATOM 593 N N . LEU A 1 86 ? 1.029 18.591 2.181 1.00 80.62 86 LEU A N 1
ATOM 594 C CA . LEU A 1 86 ? 1.385 19.757 1.362 1.00 80.62 86 LEU A CA 1
ATOM 595 C C . LEU A 1 86 ? 2.849 19.678 0.894 1.00 80.62 86 LEU A C 1
ATOM 597 O O . LEU A 1 86 ? 3.759 19.483 1.695 1.00 80.62 86 LEU A O 1
ATOM 601 N N . GLY A 1 87 ? 3.075 19.837 -0.413 1.00 79.31 87 GLY A N 1
ATOM 602 C CA . GLY A 1 87 ? 4.409 19.754 -1.021 1.00 79.31 87 GLY A CA 1
ATOM 603 C C . GLY A 1 87 ? 4.923 18.331 -1.274 1.00 79.31 87 GLY A C 1
ATOM 604 O O . GLY A 1 87 ? 6.045 18.183 -1.760 1.00 79.31 87 GLY A O 1
ATOM 605 N N . SER A 1 88 ? 4.123 17.298 -0.986 1.00 83.38 88 SER A N 1
ATOM 606 C CA . SER A 1 88 ? 4.423 15.930 -1.420 1.00 83.38 88 SER A CA 1
ATOM 607 C C . SER A 1 88 ? 4.381 15.806 -2.944 1.00 83.38 88 SER A C 1
ATOM 609 O O . SER A 1 88 ? 3.653 16.525 -3.636 1.00 83.38 88 SER A O 1
ATOM 611 N N . LYS A 1 89 ? 5.197 14.902 -3.481 1.00 85.88 89 LYS A N 1
ATOM 612 C CA . LYS A 1 89 ? 5.206 14.579 -4.905 1.00 85.88 89 LYS A CA 1
ATOM 613 C C . LYS A 1 89 ? 4.152 13.521 -5.198 1.00 85.88 89 LYS A C 1
ATOM 615 O O . LYS A 1 89 ? 3.806 12.693 -4.355 1.00 85.88 89 LYS A O 1
ATOM 620 N N . GLN A 1 90 ? 3.662 13.521 -6.434 1.00 83.25 90 GLN A N 1
ATOM 621 C CA . GLN A 1 90 ? 2.812 12.441 -6.915 1.00 83.25 90 GLN A CA 1
ATOM 622 C C . GLN A 1 90 ? 3.561 11.108 -6.788 1.00 83.25 90 GLN A C 1
ATOM 624 O O . GLN A 1 90 ? 4.712 10.996 -7.205 1.00 83.25 90 GLN A O 1
ATOM 629 N N . GLY A 1 91 ? 2.902 10.110 -6.206 1.00 85.81 91 GLY A N 1
ATOM 630 C CA . GLY A 1 91 ? 3.526 8.826 -5.913 1.00 85.81 91 GLY A CA 1
ATOM 631 C C . GLY A 1 91 ? 4.208 8.746 -4.548 1.00 85.81 91 GLY A C 1
ATOM 632 O O . GLY A 1 91 ? 4.687 7.670 -4.209 1.00 85.81 91 GLY A O 1
ATOM 633 N N . ASP A 1 92 ? 4.223 9.804 -3.734 1.00 90.50 92 ASP A N 1
ATOM 634 C CA . ASP A 1 92 ? 4.683 9.704 -2.348 1.00 90.50 92 ASP A CA 1
ATOM 635 C C . ASP A 1 92 ? 3.626 9.015 -1.471 1.00 90.50 92 ASP A C 1
ATOM 637 O O . ASP A 1 92 ? 2.438 9.341 -1.514 1.00 90.50 92 ASP A O 1
ATOM 641 N N . VAL A 1 93 ? 4.067 8.100 -0.603 1.00 92.50 93 VAL A N 1
ATOM 642 C CA . VAL A 1 93 ? 3.188 7.348 0.315 1.00 92.50 93 VAL A CA 1
ATOM 643 C C . VAL A 1 93 ? 2.373 8.262 1.241 1.00 92.50 93 VAL A C 1
ATOM 645 O O . VAL A 1 93 ? 1.247 7.936 1.605 1.00 92.50 93 VAL A O 1
ATOM 648 N N . VAL A 1 94 ? 2.908 9.441 1.582 1.00 92.62 94 VAL A N 1
ATOM 649 C CA . VAL A 1 94 ? 2.276 10.405 2.496 1.00 92.62 94 VAL A CA 1
ATOM 650 C C . VAL A 1 94 ? 0.966 10.984 1.939 1.00 92.62 94 VAL A C 1
ATOM 652 O O . VAL A 1 94 ? 0.103 11.390 2.715 1.00 92.62 94 VAL A O 1
ATOM 655 N N . ALA A 1 95 ? 0.757 10.961 0.618 1.00 92.94 95 ALA A N 1
ATOM 656 C CA . ALA A 1 95 ? -0.486 11.423 -0.003 1.00 92.94 95 ALA A CA 1
ATOM 657 C C . ALA A 1 95 ? -1.643 10.406 0.097 1.00 92.94 95 ALA A C 1
ATOM 659 O O . ALA A 1 95 ? -2.786 10.744 -0.209 1.00 92.94 95 ALA A O 1
ATOM 660 N N . GLY A 1 96 ? -1.379 9.170 0.529 1.00 95.62 96 GLY A N 1
ATOM 661 C CA . GLY A 1 96 ? -2.395 8.129 0.678 1.00 95.62 96 GLY A CA 1
ATOM 662 C C . GLY A 1 96 ? -1.771 6.787 1.023 1.00 95.62 96 GLY A C 1
ATOM 663 O O . GLY A 1 96 ? -1.810 6.368 2.181 1.00 95.62 96 GLY A O 1
ATOM 664 N N . GLY A 1 97 ? -1.174 6.134 0.031 1.00 96.88 97 GLY A N 1
ATOM 665 C CA . GLY A 1 97 ? -0.482 4.873 0.245 1.00 96.88 97 GLY A CA 1
ATOM 666 C C . GLY A 1 97 ? 0.046 4.226 -1.027 1.00 96.88 97 GLY A C 1
ATOM 667 O O . GLY A 1 97 ? -0.190 4.705 -2.137 1.00 96.88 97 GLY A O 1
ATOM 668 N N . HIS A 1 98 ? 0.762 3.117 -0.858 1.00 97.94 98 HIS A N 1
ATOM 669 C CA . HIS A 1 98 ? 1.207 2.230 -1.933 1.00 97.94 98 HIS A CA 1
ATOM 670 C C . HIS A 1 98 ? 0.606 0.842 -1.742 1.00 97.94 98 HIS A C 1
ATOM 672 O O . HIS A 1 98 ? 0.492 0.357 -0.616 1.00 97.94 98 HIS A O 1
ATOM 678 N N . VAL A 1 99 ? 0.286 0.191 -2.854 1.00 98.56 99 VAL A N 1
ATOM 679 C CA . VAL A 1 99 ? -0.004 -1.240 -2.925 1.00 98.56 99 VAL A CA 1
ATOM 680 C C . VAL A 1 99 ? 1.125 -1.912 -3.693 1.00 98.56 99 VAL A C 1
ATOM 682 O O . VAL A 1 99 ? 1.476 -1.465 -4.784 1.00 98.56 99 VAL A O 1
ATOM 685 N N . GLU A 1 100 ? 1.683 -2.974 -3.123 1.00 98.44 100 GLU A N 1
ATOM 686 C CA . GLU A 1 100 ? 2.723 -3.821 -3.708 1.00 98.44 100 GLU A CA 1
ATOM 687 C C . GLU A 1 100 ? 2.182 -5.261 -3.748 1.00 98.44 100 GLU A C 1
ATOM 689 O O . GLU A 1 100 ? 1.823 -5.803 -2.702 1.00 98.44 100 GLU A O 1
ATOM 694 N N . VAL A 1 101 ? 2.099 -5.882 -4.929 1.00 98.25 101 VAL A N 1
ATOM 695 C CA . VAL A 1 101 ? 1.627 -7.275 -5.069 1.00 98.25 101 VAL A CA 1
ATOM 696 C C . VAL A 1 101 ? 2.781 -8.187 -5.449 1.00 98.25 101 VAL A C 1
ATOM 698 O O . VAL A 1 101 ? 3.549 -7.880 -6.359 1.00 98.25 101 VAL A O 1
ATOM 701 N N . PHE A 1 102 ? 2.909 -9.298 -4.734 1.00 97.56 102 PHE A N 1
ATOM 702 C CA . PHE A 1 102 ? 4.027 -10.233 -4.797 1.00 97.56 102 PHE A CA 1
ATOM 703 C C . PHE A 1 102 ? 3.641 -11.550 -5.481 1.00 97.56 102 PHE A C 1
ATOM 705 O O . PHE A 1 102 ? 2.464 -11.904 -5.506 1.00 97.56 102 PHE A O 1
ATOM 712 N N . PRO A 1 103 ? 4.628 -12.328 -5.962 1.00 95.56 103 PRO A N 1
ATOM 713 C CA . PRO A 1 103 ? 4.366 -13.642 -6.557 1.00 95.56 103 PRO A CA 1
ATOM 714 C C . PRO A 1 103 ? 3.797 -14.662 -5.555 1.00 95.56 103 PRO A C 1
ATOM 716 O O . PRO A 1 10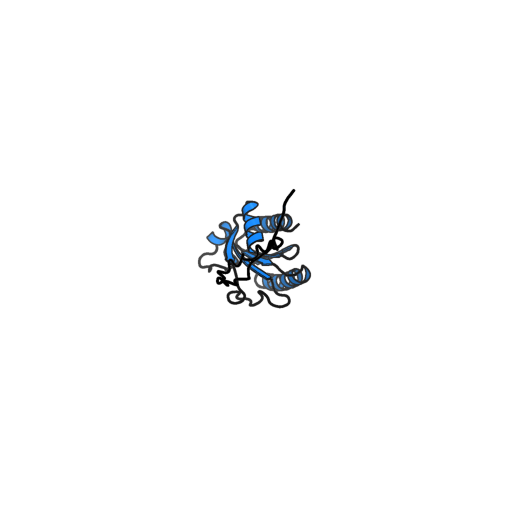3 ? 3.181 -15.648 -5.951 1.00 95.56 103 PRO A O 1
ATOM 719 N N . ASN A 1 104 ? 4.056 -14.485 -4.254 1.00 95.38 104 ASN A N 1
ATOM 720 C CA . ASN A 1 104 ? 3.599 -15.380 -3.190 1.00 95.38 104 ASN A CA 1
ATOM 721 C C . ASN A 1 104 ? 3.623 -14.694 -1.812 1.00 95.38 104 ASN A C 1
ATOM 723 O O . ASN A 1 104 ? 4.194 -13.612 -1.640 1.00 95.38 104 ASN A O 1
ATOM 727 N N . GLU A 1 105 ? 2.995 -15.345 -0.832 1.00 95.88 105 GLU A N 1
ATOM 728 C CA . GLU A 1 105 ? 2.874 -14.842 0.541 1.00 95.88 105 GLU A CA 1
ATOM 729 C C . GLU A 1 105 ? 4.226 -14.736 1.255 1.00 95.88 105 GLU A C 1
ATOM 731 O O . GLU A 1 105 ? 4.438 -13.784 2.001 1.00 95.88 105 GLU A O 1
ATOM 736 N N . ASP A 1 106 ? 5.172 -15.643 0.987 1.00 96.75 106 ASP A N 1
ATOM 737 C CA . ASP A 1 106 ? 6.511 -15.597 1.591 1.00 96.75 106 ASP A CA 1
ATOM 738 C C . ASP A 1 106 ? 7.268 -14.327 1.175 1.00 96.75 106 ASP A C 1
ATOM 740 O O . ASP A 1 106 ? 7.884 -13.651 2.004 1.00 96.75 106 ASP A O 1
ATOM 744 N N . ALA A 1 107 ? 7.192 -13.952 -0.105 1.00 97.25 107 ALA A N 1
ATOM 745 C CA . ALA A 1 107 ? 7.797 -12.727 -0.619 1.00 97.25 107 ALA A CA 1
ATOM 746 C C . ALA A 1 107 ? 7.126 -11.471 -0.031 1.00 97.25 107 ALA A C 1
ATOM 748 O O . ALA A 1 107 ? 7.826 -10.538 0.384 1.00 97.25 107 ALA A O 1
ATOM 749 N N . ALA A 1 108 ? 5.792 -11.470 0.079 1.00 97.75 108 ALA A N 1
ATOM 750 C CA . ALA A 1 108 ? 5.038 -10.402 0.737 1.00 97.75 108 ALA A CA 1
ATOM 751 C C . ALA A 1 108 ? 5.390 -10.283 2.233 1.00 97.75 108 ALA A C 1
ATOM 753 O O . ALA A 1 108 ? 5.633 -9.183 2.733 1.00 97.75 108 ALA A O 1
ATOM 754 N N . GLY A 1 109 ? 5.489 -11.406 2.947 1.00 97.88 109 GLY A N 1
ATOM 755 C CA . GLY A 1 109 ? 5.884 -11.465 4.355 1.00 97.88 109 GLY A CA 1
ATOM 756 C C . GLY A 1 109 ? 7.308 -10.957 4.575 1.00 97.88 109 GLY A C 1
ATOM 757 O O . GLY A 1 109 ? 7.541 -10.079 5.407 1.00 97.88 109 GLY A O 1
ATOM 758 N N . ALA A 1 110 ? 8.257 -11.397 3.746 1.00 97.75 110 ALA A N 1
ATOM 759 C CA . ALA A 1 110 ? 9.632 -10.909 3.800 1.00 97.75 110 ALA A CA 1
ATOM 760 C C . ALA A 1 110 ? 9.722 -9.396 3.534 1.00 97.75 110 ALA A C 1
ATOM 762 O O . ALA A 1 110 ? 10.581 -8.710 4.102 1.00 97.75 110 ALA A O 1
ATOM 763 N N . ARG A 1 111 ? 8.861 -8.851 2.664 1.00 97.25 111 ARG A N 1
ATOM 764 C CA . ARG A 1 111 ? 8.756 -7.406 2.443 1.00 97.25 111 ARG A CA 1
ATOM 765 C C . ARG A 1 111 ? 8.198 -6.690 3.668 1.00 97.25 111 ARG A C 1
ATOM 767 O O . ARG A 1 111 ? 8.794 -5.692 4.081 1.00 97.25 111 ARG A O 1
ATOM 774 N N . LEU A 1 112 ? 7.103 -7.190 4.241 1.00 97.19 112 LEU A N 1
ATOM 775 C CA . LEU A 1 112 ? 6.497 -6.636 5.449 1.00 97.19 112 LEU A CA 1
ATOM 776 C C . LEU A 1 112 ? 7.537 -6.530 6.572 1.00 97.19 112 LEU A C 1
ATOM 778 O O . LEU A 1 112 ? 7.702 -5.457 7.149 1.00 97.19 112 LEU A O 1
ATOM 782 N N . ASP A 1 113 ? 8.313 -7.586 6.814 1.00 96.88 113 ASP A N 1
ATOM 783 C CA . ASP A 1 113 ? 9.356 -7.597 7.845 1.00 96.88 113 ASP A CA 1
ATOM 784 C C . ASP A 1 113 ? 10.416 -6.509 7.641 1.00 96.88 113 ASP A C 1
ATOM 786 O O . ASP A 1 113 ? 10.875 -5.878 8.601 1.00 96.88 113 ASP A O 1
ATOM 790 N N . ARG A 1 114 ? 10.826 -6.265 6.389 1.00 95.00 114 ARG A N 1
ATOM 791 C CA . ARG A 1 114 ? 11.776 -5.191 6.058 1.00 95.00 114 ARG A CA 1
ATOM 792 C C . ARG A 1 114 ? 11.159 -3.818 6.300 1.00 95.00 114 ARG A C 1
ATOM 794 O O . ARG A 1 114 ? 11.795 -2.974 6.931 1.00 95.00 114 ARG A O 1
ATOM 801 N N . LEU A 1 115 ? 9.929 -3.605 5.843 1.00 94.88 115 LEU A N 1
ATOM 802 C CA . LEU A 1 115 ? 9.229 -2.334 6.005 1.00 94.88 115 LEU A CA 1
ATOM 803 C C . LEU A 1 115 ? 8.935 -2.024 7.476 1.00 94.88 115 LEU A C 1
ATOM 805 O O . LEU A 1 115 ? 9.165 -0.899 7.905 1.00 94.88 115 LEU A O 1
ATOM 809 N N . LEU A 1 116 ? 8.532 -3.008 8.286 1.00 94.06 116 LEU A N 1
ATOM 810 C CA . LEU A 1 116 ? 8.296 -2.818 9.721 1.00 94.06 116 LEU A CA 1
ATOM 811 C C . LEU A 1 116 ? 9.569 -2.413 10.474 1.00 94.06 116 LEU A C 1
ATOM 813 O O . LEU A 1 116 ? 9.498 -1.607 11.403 1.00 94.06 116 LEU A O 1
ATOM 817 N N . LYS A 1 117 ? 10.745 -2.917 10.079 1.00 92.94 117 LYS A N 1
ATOM 818 C CA . LYS A 1 117 ? 12.027 -2.460 10.648 1.00 92.94 117 LYS A CA 1
ATOM 819 C C . LYS A 1 117 ? 12.269 -0.977 10.355 1.00 92.94 117 LYS A C 1
ATOM 821 O O . LYS A 1 117 ? 12.674 -0.246 11.254 1.00 92.94 117 LYS A O 1
ATOM 826 N N . VAL A 1 118 ? 11.970 -0.520 9.139 1.00 87.75 118 VAL A N 1
ATOM 827 C CA . VAL A 1 118 ? 12.102 0.894 8.743 1.00 87.75 118 VAL A CA 1
ATOM 828 C C . VAL A 1 118 ? 11.041 1.770 9.416 1.00 87.75 118 VAL A C 1
ATOM 830 O O . VAL A 1 118 ? 11.359 2.847 9.925 1.00 87.75 118 VAL A O 1
ATOM 833 N N . ALA A 1 119 ? 9.792 1.308 9.478 1.00 85.50 119 ALA A N 1
ATOM 834 C CA . ALA A 1 119 ? 8.686 2.020 10.108 1.00 85.50 119 ALA A CA 1
ATOM 835 C C . ALA A 1 119 ? 8.928 2.225 11.610 1.00 85.50 119 ALA A C 1
ATOM 837 O O . ALA A 1 119 ? 8.677 3.311 12.118 1.00 85.50 119 ALA A O 1
ATOM 838 N N . LYS A 1 120 ? 9.512 1.244 12.314 1.00 79.12 120 LYS A N 1
ATOM 839 C CA . LYS A 1 120 ? 9.911 1.390 13.728 1.00 79.12 120 LYS A CA 1
ATOM 840 C C . LYS A 1 120 ? 10.951 2.489 13.957 1.00 79.12 120 LYS A C 1
ATOM 842 O O . LYS A 1 120 ? 10.943 3.115 15.008 1.00 79.12 120 LYS A O 1
ATOM 847 N N . ILE A 1 121 ? 11.846 2.705 12.994 1.00 76.19 121 ILE A N 1
ATOM 848 C CA . ILE A 1 121 ? 12.902 3.723 13.091 1.00 76.19 121 ILE A CA 1
ATOM 849 C C . ILE A 1 121 ? 12.352 5.107 12.740 1.00 76.19 121 ILE A C 1
ATOM 851 O O . ILE A 1 121 ? 12.731 6.103 13.347 1.00 76.19 121 ILE A O 1
ATOM 855 N N . THR A 1 122 ? 11.476 5.177 11.739 1.00 78.50 122 THR A N 1
ATOM 856 C CA . THR A 1 122 ? 11.026 6.450 11.164 1.00 78.50 122 THR A CA 1
ATOM 857 C C . THR A 1 122 ? 9.713 6.958 11.753 1.00 78.50 122 THR A C 1
ATOM 859 O O . THR A 1 122 ? 9.511 8.168 11.787 1.00 78.50 122 THR A O 1
ATOM 862 N N . GLY A 1 123 ? 8.827 6.066 12.204 1.00 68.75 123 GLY A N 1
ATOM 863 C CA . GLY A 1 123 ? 7.469 6.379 12.659 1.00 68.75 123 GLY A CA 1
ATOM 864 C C . GLY A 1 123 ? 6.535 6.862 11.545 1.00 68.75 123 GLY A C 1
ATOM 865 O O . GLY A 1 123 ? 5.540 7.517 11.834 1.00 68.75 123 GLY A O 1
ATOM 866 N N . LYS A 1 124 ? 6.878 6.614 10.273 1.00 77.88 124 LYS A N 1
ATOM 867 C CA . LYS A 1 124 ? 6.295 7.341 9.133 1.00 77.88 124 LYS A CA 1
ATOM 868 C C . LYS A 1 124 ? 5.213 6.613 8.349 1.00 77.88 124 LYS A C 1
ATOM 870 O O . LYS A 1 124 ? 4.633 7.249 7.489 1.00 77.88 124 LYS A O 1
ATOM 875 N N . GLU A 1 125 ? 4.943 5.331 8.562 1.00 90.00 125 GLU A N 1
ATOM 876 C CA . GLU A 1 125 ? 3.997 4.596 7.707 1.00 90.00 125 GLU A CA 1
ATOM 877 C C . GLU A 1 125 ? 3.265 3.515 8.504 1.00 90.00 125 GLU A C 1
ATOM 879 O O . GLU A 1 125 ? 3.883 2.819 9.314 1.00 90.00 125 GLU A O 1
ATOM 884 N N . TYR A 1 126 ? 1.969 3.329 8.235 1.00 94.69 126 TYR A N 1
ATOM 885 C CA . TYR A 1 126 ? 1.295 2.085 8.608 1.00 94.69 126 TYR A CA 1
ATOM 886 C C . TYR A 1 126 ? 1.592 1.049 7.530 1.00 94.69 126 TYR A C 1
ATOM 888 O O . TYR A 1 126 ? 1.434 1.330 6.343 1.00 94.69 126 TYR A O 1
ATOM 896 N N . VAL A 1 127 ? 2.016 -0.147 7.927 1.00 96.00 127 VAL A N 1
ATOM 897 C CA . VAL A 1 127 ? 2.380 -1.210 6.987 1.00 96.00 127 VAL A CA 1
ATOM 898 C C . VAL A 1 127 ? 1.713 -2.506 7.409 1.00 96.00 127 VAL A C 1
ATOM 900 O O . VAL A 1 127 ? 1.799 -2.899 8.572 1.00 96.00 127 VAL A O 1
ATOM 903 N N . PHE A 1 128 ? 1.065 -3.176 6.463 1.00 95.88 128 PHE A N 1
ATOM 904 C CA . PHE A 1 128 ? 0.437 -4.477 6.672 1.00 95.88 128 PHE A CA 1
ATOM 905 C C . PHE A 1 128 ? 0.466 -5.307 5.389 1.00 95.88 128 PHE A C 1
ATOM 907 O O . PHE A 1 128 ? 0.657 -4.775 4.296 1.00 95.88 128 PHE A O 1
ATOM 914 N N . SER A 1 129 ? 0.258 -6.615 5.523 1.00 97.44 129 SER A N 1
ATOM 915 C CA . SER A 1 129 ? 0.073 -7.518 4.390 1.00 97.44 129 SER A CA 1
ATOM 916 C C . SER A 1 129 ? -1.125 -8.439 4.595 1.00 97.44 129 SER A C 1
ATOM 918 O O . SER A 1 129 ? -1.570 -8.672 5.723 1.00 97.44 129 SER A O 1
ATOM 920 N N . TRP A 1 130 ? -1.663 -8.942 3.488 1.00 97.88 130 TRP A N 1
ATOM 921 C CA . TRP A 1 130 ? -2.650 -10.013 3.465 1.00 97.88 130 TRP A CA 1
ATOM 922 C C . TRP A 1 130 ? -2.544 -10.779 2.146 1.00 97.88 130 TRP A C 1
ATOM 924 O O . TRP A 1 130 ? -2.537 -10.164 1.078 1.00 97.88 130 TRP A O 1
ATOM 934 N N . GLY A 1 131 ? -2.442 -12.109 2.219 1.00 96.38 131 GLY A N 1
ATOM 935 C CA . GLY A 1 131 ? -2.101 -12.933 1.060 1.00 96.38 131 GLY A CA 1
ATOM 936 C C . GLY A 1 131 ? -0.798 -12.456 0.413 1.00 96.38 131 GLY A C 1
ATOM 937 O O . GLY A 1 131 ? 0.208 -12.231 1.087 1.00 96.38 131 GLY A O 1
ATOM 938 N N . THR A 1 132 ? -0.832 -12.233 -0.898 1.00 97.25 132 THR A N 1
ATOM 939 C CA . THR A 1 132 ? 0.315 -11.746 -1.677 1.00 97.25 132 THR A CA 1
ATOM 940 C C . THR A 1 132 ? 0.451 -10.220 -1.716 1.00 97.25 132 THR A C 1
ATOM 942 O O . THR A 1 132 ? 1.323 -9.698 -2.410 1.00 97.25 132 THR A O 1
ATOM 945 N N . VAL A 1 133 ? -0.390 -9.475 -0.994 1.00 98.50 133 VAL A N 1
ATOM 946 C CA . VAL A 1 133 ? -0.447 -8.010 -1.080 1.00 98.50 133 VAL A CA 1
ATOM 947 C C . VAL A 1 133 ? 0.161 -7.367 0.158 1.00 98.50 133 VAL A C 1
ATOM 949 O O . VAL A 1 133 ? -0.209 -7.694 1.285 1.00 98.50 133 VAL A O 1
ATOM 952 N N . VAL A 1 134 ? 1.045 -6.393 -0.049 1.00 98.44 134 VAL A N 1
ATOM 953 C CA . VAL A 1 134 ? 1.536 -5.473 0.981 1.00 98.44 134 VAL A CA 1
ATOM 954 C C . VAL A 1 134 ? 0.956 -4.091 0.717 1.00 98.44 134 VAL A C 1
ATOM 956 O O . VAL A 1 134 ? 0.992 -3.586 -0.405 1.00 98.44 134 VAL A O 1
ATOM 959 N N . VAL A 1 135 ? 0.442 -3.456 1.765 1.00 98.25 135 VAL A N 1
ATOM 960 C CA . VAL A 1 135 ? -0.078 -2.092 1.707 1.00 98.25 135 VAL A CA 1
ATOM 961 C C . VAL A 1 135 ? 0.683 -1.224 2.694 1.00 98.25 135 VAL A C 1
ATOM 963 O O . VAL A 1 135 ? 0.852 -1.563 3.868 1.00 98.25 135 VAL A O 1
ATOM 966 N N . ARG A 1 136 ? 1.136 -0.081 2.189 1.00 97.56 136 ARG A N 1
ATOM 967 C CA . ARG A 1 136 ? 1.781 0.988 2.949 1.00 97.56 136 ARG A CA 1
ATOM 968 C C . ARG A 1 136 ? 0.842 2.176 2.947 1.00 97.56 136 ARG A C 1
ATOM 970 O O . ARG A 1 136 ? 0.371 2.563 1.882 1.00 97.56 136 ARG A O 1
ATOM 977 N N . LEU A 1 137 ? 0.573 2.759 4.104 1.00 97.19 137 LEU A N 1
ATOM 978 C CA . LEU A 1 137 ? -0.320 3.903 4.236 1.00 97.19 137 LEU A CA 1
ATOM 979 C C . LEU A 1 137 ? 0.383 5.090 4.871 1.00 97.19 137 LEU A C 1
ATOM 981 O O . LEU A 1 137 ? 1.246 4.946 5.742 1.00 97.19 137 LEU A O 1
ATOM 985 N N . SER A 1 138 ? -0.075 6.264 4.456 1.00 95.38 138 SER A N 1
ATOM 986 C CA . SER A 1 138 ? 0.320 7.552 4.998 1.00 95.38 138 SER A CA 1
ATOM 987 C C . SER A 1 138 ? 0.166 7.611 6.526 1.00 95.38 138 SER A C 1
ATOM 989 O O . SER A 1 138 ? -0.866 7.178 7.050 1.00 95.38 138 SER A O 1
ATOM 991 N N . PRO A 1 139 ? 1.126 8.224 7.245 1.00 92.50 139 PRO A N 1
ATOM 992 C CA . PRO A 1 139 ? 1.004 8.479 8.681 1.00 92.50 139 PRO A CA 1
ATOM 993 C C . PRO A 1 139 ? -0.035 9.569 8.983 1.00 92.50 139 PRO A C 1
ATOM 995 O O . PRO A 1 139 ? -0.437 9.742 10.128 1.00 92.50 139 PRO A O 1
ATOM 998 N N . GLU A 1 140 ? -0.483 10.300 7.959 1.00 94.12 140 GLU A N 1
ATOM 999 C CA . GLU A 1 140 ? -1.493 11.353 8.073 1.00 94.12 140 GLU A CA 1
ATOM 1000 C C . GLU A 1 140 ? -2.911 10.802 8.277 1.00 94.12 140 GLU A C 1
ATOM 1002 O O . GLU A 1 140 ? -3.834 11.545 8.650 1.00 94.12 140 GLU A O 1
ATOM 1007 N N . LEU A 1 141 ? -3.093 9.501 8.027 1.00 95.06 141 LEU A N 1
ATOM 1008 C CA . LEU A 1 141 ? -4.305 8.770 8.365 1.00 95.06 141 LEU A CA 1
ATOM 1009 C C . LEU A 1 141 ? -4.338 8.449 9.861 1.00 95.06 141 LEU A C 1
ATOM 1011 O O . LEU A 1 141 ? -3.318 8.182 10.498 1.00 95.06 141 LEU A O 1
ATOM 1015 N N . THR A 1 142 ? -5.539 8.438 10.431 1.00 95.50 142 THR A N 1
ATOM 1016 C CA . THR A 1 142 ? -5.724 7.901 11.784 1.00 95.50 142 THR A CA 1
ATOM 1017 C C . THR A 1 142 ? -5.603 6.377 11.767 1.00 95.50 142 THR A C 1
ATOM 1019 O O . THR A 1 142 ? -5.847 5.742 10.737 1.00 95.50 142 THR A O 1
ATOM 1022 N N . SER A 1 143 ? -5.293 5.767 12.913 1.00 95.06 143 SER A N 1
ATOM 1023 C CA . SER A 1 143 ? -5.265 4.303 13.043 1.00 95.06 143 SER A CA 1
ATOM 1024 C C . SER A 1 143 ? -6.587 3.664 12.607 1.00 95.06 143 SER A C 1
ATOM 1026 O O . SER A 1 143 ? -6.582 2.730 11.819 1.00 95.06 143 SER A O 1
ATOM 1028 N N . GLU A 1 144 ? -7.727 4.243 12.994 1.00 97.19 144 GLU A N 1
ATOM 1029 C CA . GLU A 1 144 ? -9.054 3.774 12.568 1.00 97.19 144 GLU A CA 1
ATOM 1030 C C . GLU A 1 144 ? -9.256 3.825 11.044 1.00 97.19 144 GLU A C 1
ATOM 1032 O O . GLU A 1 144 ? -9.979 3.010 10.469 1.00 97.19 144 GLU A O 1
ATOM 1037 N N . GLN A 1 145 ? -8.657 4.807 10.364 1.00 97.88 145 GLN A N 1
ATOM 1038 C CA . GLN A 1 145 ? -8.705 4.894 8.906 1.00 97.88 145 GLN A CA 1
ATOM 1039 C C . GLN A 1 145 ? -7.818 3.824 8.270 1.00 97.88 145 GLN A C 1
ATOM 1041 O O . GLN A 1 145 ? -8.252 3.200 7.302 1.00 97.88 145 GLN A O 1
ATOM 1046 N N . ALA A 1 146 ? -6.628 3.580 8.825 1.00 97.00 146 ALA A N 1
ATOM 1047 C CA . ALA A 1 146 ? -5.742 2.505 8.391 1.00 97.00 146 ALA A CA 1
ATOM 1048 C C . ALA A 1 146 ? -6.384 1.119 8.592 1.00 97.00 146 ALA A C 1
ATOM 1050 O O . ALA A 1 146 ? -6.395 0.309 7.667 1.00 97.00 146 ALA A O 1
ATOM 1051 N N . ASP A 1 147 ? -7.030 0.880 9.733 1.00 97.50 147 ASP A N 1
ATOM 1052 C CA . ASP A 1 147 ? -7.719 -0.380 10.037 1.00 97.50 147 ASP A CA 1
ATOM 1053 C C . ASP A 1 147 ? -8.841 -0.693 9.038 1.00 97.50 147 ASP A C 1
ATOM 1055 O O . ASP A 1 147 ? -9.054 -1.851 8.671 1.00 97.50 147 ASP A O 1
ATOM 1059 N N . LYS A 1 148 ? -9.531 0.333 8.521 1.00 98.31 148 LYS A N 1
ATOM 1060 C CA . LYS A 1 148 ? -10.532 0.155 7.457 1.00 98.31 148 LYS A CA 1
ATOM 1061 C C . LYS A 1 148 ? -9.910 -0.335 6.150 1.00 98.31 148 LYS A C 1
ATOM 1063 O O . LYS A 1 148 ? -10.515 -1.180 5.491 1.00 98.31 148 LYS A O 1
ATOM 1068 N N . TYR A 1 149 ? -8.717 0.138 5.786 1.00 98.31 149 TYR A N 1
ATOM 1069 C CA . TYR A 1 149 ? -7.985 -0.397 4.631 1.00 98.31 149 TYR A CA 1
ATOM 1070 C C . TYR A 1 149 ? -7.586 -1.857 4.852 1.00 98.31 149 TYR A C 1
ATOM 1072 O O . TYR A 1 149 ? -7.779 -2.670 3.953 1.00 98.31 149 TYR A O 1
ATOM 1080 N N . ILE A 1 150 ? -7.120 -2.216 6.053 1.00 97.06 150 ILE A N 1
ATOM 1081 C CA . ILE A 1 150 ? -6.784 -3.606 6.405 1.00 97.06 150 ILE A CA 1
ATOM 1082 C C . ILE A 1 150 ? -8.012 -4.508 6.265 1.00 97.06 150 ILE A C 1
ATOM 1084 O O . ILE A 1 150 ? -7.963 -5.535 5.590 1.00 97.06 150 ILE A O 1
ATOM 1088 N N . ALA A 1 151 ? -9.129 -4.123 6.885 1.00 98.06 151 ALA A N 1
ATOM 1089 C CA . ALA A 1 151 ? -10.369 -4.889 6.833 1.00 98.06 151 ALA A CA 1
ATOM 1090 C C . ALA A 1 151 ? -10.893 -5.035 5.398 1.00 98.06 151 ALA A C 1
ATOM 1092 O O . ALA A 1 151 ? -11.365 -6.105 5.021 1.00 98.06 151 ALA A O 1
ATOM 1093 N N . THR A 1 152 ? -10.775 -3.982 4.589 1.00 98.31 152 THR A N 1
ATOM 1094 C CA . THR A 1 152 ? -11.215 -4.000 3.191 1.00 98.31 152 THR A CA 1
ATOM 1095 C C . THR A 1 152 ? -10.297 -4.854 2.321 1.00 98.31 152 THR A C 1
ATOM 1097 O O . THR A 1 152 ? -10.799 -5.614 1.500 1.00 98.31 152 THR A O 1
ATOM 1100 N N . LEU A 1 153 ? -8.975 -4.816 2.534 1.00 98.00 153 LEU A N 1
ATOM 1101 C CA . LEU A 1 153 ? -8.029 -5.664 1.800 1.00 98.00 153 LEU A CA 1
ATOM 1102 C C . LEU A 1 153 ? -8.363 -7.145 1.989 1.00 98.00 153 LEU A C 1
ATOM 1104 O O . LEU A 1 153 ? -8.398 -7.897 1.020 1.00 98.00 153 LEU A O 1
ATOM 1108 N N . LYS A 1 154 ? -8.694 -7.548 3.220 1.00 97.19 154 LYS A N 1
ATOM 1109 C CA . LYS A 1 154 ? -9.117 -8.923 3.523 1.00 97.19 154 LYS A CA 1
ATOM 1110 C C . LYS A 1 154 ? -10.349 -9.361 2.732 1.00 97.19 154 LYS A C 1
ATOM 1112 O O . LYS A 1 154 ? -10.449 -10.533 2.421 1.00 97.19 154 LYS A O 1
ATOM 1117 N N . GLN A 1 155 ? -11.260 -8.442 2.409 1.00 96.56 155 GLN A N 1
ATOM 1118 C CA . GLN A 1 155 ? -12.448 -8.727 1.592 1.00 96.56 155 GLN A CA 1
ATOM 1119 C C . GLN A 1 155 ? -12.174 -8.722 0.083 1.00 96.56 155 GLN A C 1
ATOM 1121 O O . GLN A 1 155 ? -13.024 -9.165 -0.682 1.00 96.56 155 GLN A O 1
ATOM 1126 N N . ILE A 1 156 ? -11.072 -8.107 -0.354 1.00 94.75 156 ILE A N 1
ATOM 1127 C CA . ILE A 1 156 ? -10.666 -8.062 -1.766 1.00 94.75 156 ILE A CA 1
ATOM 1128 C C . ILE A 1 156 ? -9.873 -9.324 -2.120 1.00 94.75 156 ILE A C 1
ATOM 1130 O O . ILE A 1 156 ? -10.007 -9.838 -3.224 1.00 94.75 156 ILE A O 1
ATOM 1134 N N . VAL A 1 157 ? -9.032 -9.786 -1.193 1.00 92.31 157 VAL A N 1
ATOM 1135 C CA . VAL A 1 157 ? -8.050 -10.857 -1.419 1.00 92.31 157 VAL A CA 1
ATOM 1136 C C . VAL A 1 157 ? -8.480 -12.201 -0.816 1.00 92.31 157 VAL A C 1
ATOM 1138 O O . VAL A 1 157 ? -7.993 -13.237 -1.258 1.00 92.31 157 VAL A O 1
ATOM 1141 N N . GLY A 1 158 ? -9.343 -12.193 0.206 1.00 76.88 158 GLY A N 1
ATOM 1142 C CA . GLY A 1 158 ? -9.914 -13.396 0.829 1.00 76.88 158 GLY A CA 1
ATOM 1143 C C . GLY A 1 158 ? -11.304 -13.711 0.303 1.00 76.88 158 GLY A C 1
ATOM 1144 O O . GLY A 1 158 ? -11.635 -14.915 0.284 1.00 76.88 158 GLY A O 1
#

Foldseek 3Di:
DDDDDDDDDDDDDDDDDPDPPPPDPPPDPPDDAQVLLQVLCVVVPAQKAWFDWDDCVRDPVSQDPDDLGFVTKTDIAHCLQLVVVPPDDGRDQSRWKMKTFHPWPVSLVVVQVVVVVVCVVVVFWDWDDDTRMIMTHGPSDDPVSVVSSVVSSNVSPD

Secondary structure (DSSP, 8-state):
---------------------------------HHHHHHHHHHTT--EEEEEE--TTT-TTS-TTSTTS-SEEEEEEEHHHHTT-TTPPTT-GGGEEEEEE-SSHHHHHHHHHHHHHHHHHH---EEEEETTEEEEE-TTS-HHHHHHHHHHHHHHH-

Sequence (158 aa):
MGAPVRGLRSAVVAVVAVGAVFGLVACGADSLDGAAVVEGFSKKGLPATATVTFTAETDPEKLLGQSGGYESKVAFADERAARKALGSKQGDVVAGGHVEVFPNEDAAGARLDRLLKVAKITGKEYVFSWGTVVVRLSPELTSEQADKYIATLKQIVG

Radius of gyration: 25.59 Å; chains: 1; bounding box: 44×62×82 Å

Organism: NCBI:txid504805